Protein AF-A0A9D0GDC3-F1 (afdb_monomer_lite)

Sequence (91 aa):
YNVDDLALNCEADLDQFDYRLHNVHENGDAYDSPQHHWIAALQGRVPLLPTAEVALNTMLISEGIYRSEELGREVTADEVKAMSTSTAVAI

Structure (mmCIF, N/CA/C/O backbone):
data_AF-A0A9D0GDC3-F1
#
_entry.id   AF-A0A9D0GDC3-F1
#
loop_
_atom_site.group_PDB
_atom_site.id
_atom_site.type_symbol
_atom_site.label_atom_id
_atom_site.label_alt_id
_atom_site.label_comp_id
_atom_site.label_asym_id
_atom_site.label_entity_id
_atom_site.label_seq_id
_atom_site.pdbx_PDB_ins_code
_atom_site.Cartn_x
_atom_site.Cartn_y
_atom_site.Cartn_z
_atom_site.occupancy
_atom_site.B_iso_or_equiv
_atom_site.auth_seq_id
_atom_site.auth_comp_id
_atom_site.auth_asym_id
_atom_site.auth_atom_id
_atom_site.pdbx_PDB_model_num
ATOM 1 N N . TYR A 1 1 ? 41.592 -11.000 7.046 1.00 43.66 1 TYR A N 1
ATOM 2 C CA . TYR A 1 1 ? 41.237 -10.936 5.619 1.00 43.66 1 TYR A CA 1
ATOM 3 C C . TYR A 1 1 ? 40.236 -9.804 5.478 1.00 43.66 1 TYR A C 1
ATOM 5 O O . TYR A 1 1 ? 39.064 -10.013 5.745 1.00 43.66 1 TYR A O 1
ATOM 13 N N . ASN A 1 2 ? 40.716 -8.592 5.197 1.00 51.78 2 ASN A N 1
ATOM 14 C CA . ASN A 1 2 ? 39.851 -7.498 4.752 1.00 51.78 2 ASN A CA 1
ATOM 15 C C . ASN A 1 2 ? 39.841 -7.584 3.228 1.00 51.78 2 ASN A C 1
ATOM 17 O O . ASN A 1 2 ? 40.903 -7.779 2.640 1.00 51.78 2 ASN A O 1
ATOM 21 N N . VAL A 1 3 ? 38.655 -7.584 2.625 1.00 56.28 3 VAL A N 1
ATOM 22 C CA . VAL A 1 3 ? 38.500 -7.995 1.223 1.00 56.28 3 VAL A CA 1
ATOM 23 C C . VAL A 1 3 ? 38.806 -6.859 0.235 1.00 56.28 3 VAL A C 1
ATOM 25 O O . VAL A 1 3 ? 38.998 -7.184 -0.925 1.00 56.28 3 VAL A O 1
ATOM 28 N N . ASP A 1 4 ? 38.945 -5.587 0.654 1.00 64.94 4 ASP A N 1
ATOM 29 C CA . ASP A 1 4 ? 39.620 -4.540 -0.150 1.00 64.94 4 ASP A CA 1
ATOM 30 C C . ASP A 1 4 ? 39.823 -3.186 0.583 1.00 64.94 4 ASP A C 1
ATOM 32 O O . ASP A 1 4 ? 39.317 -3.011 1.694 1.00 64.94 4 ASP A O 1
ATOM 36 N N . ASP A 1 5 ? 40.535 -2.247 -0.067 1.00 73.25 5 ASP A N 1
ATOM 37 C CA . ASP A 1 5 ? 40.966 -0.906 0.405 1.00 73.25 5 ASP A CA 1
ATOM 38 C C . ASP A 1 5 ? 40.373 0.252 -0.448 1.00 73.25 5 ASP A C 1
ATOM 40 O O . ASP A 1 5 ? 41.062 1.183 -0.874 1.00 73.25 5 ASP A O 1
ATOM 44 N N . LEU A 1 6 ? 39.081 0.171 -0.793 1.00 79.88 6 LEU A N 1
ATOM 45 C CA . LEU A 1 6 ? 38.439 1.119 -1.715 1.00 79.88 6 LEU A CA 1
ATOM 46 C C . LEU A 1 6 ? 37.914 2.375 -0.993 1.00 79.88 6 LEU A C 1
ATOM 48 O O . LEU A 1 6 ? 36.910 2.321 -0.283 1.00 79.88 6 LEU A O 1
ATOM 52 N N . ALA A 1 7 ? 38.540 3.528 -1.247 1.00 76.19 7 ALA A N 1
ATOM 53 C CA . ALA A 1 7 ? 38.026 4.839 -0.848 1.00 76.19 7 ALA A CA 1
ATOM 54 C C . ALA A 1 7 ? 37.217 5.476 -1.991 1.00 76.19 7 ALA A C 1
ATOM 56 O O . ALA A 1 7 ? 37.741 5.694 -3.084 1.00 76.19 7 ALA A O 1
ATOM 57 N N . LEU A 1 8 ? 35.946 5.793 -1.735 1.00 81.56 8 LEU A N 1
ATOM 58 C CA . LEU A 1 8 ? 35.021 6.345 -2.726 1.00 81.56 8 LEU A CA 1
ATOM 59 C C . LEU A 1 8 ? 34.505 7.722 -2.275 1.00 81.56 8 LEU A C 1
ATOM 61 O O . LEU A 1 8 ? 34.051 7.872 -1.144 1.00 81.56 8 LEU A O 1
ATOM 65 N N . ASN A 1 9 ? 34.562 8.716 -3.165 1.00 81.38 9 ASN A N 1
ATOM 66 C CA . ASN A 1 9 ? 33.916 10.022 -3.006 1.00 81.38 9 ASN A CA 1
ATOM 67 C C . ASN A 1 9 ? 33.178 10.352 -4.312 1.00 81.38 9 ASN A C 1
ATOM 69 O O . ASN A 1 9 ? 33.825 10.611 -5.327 1.00 81.38 9 ASN A O 1
ATOM 73 N N . CYS A 1 10 ? 31.847 10.274 -4.307 1.00 85.94 10 CYS A N 1
ATOM 74 C CA . CYS A 1 10 ? 31.017 10.495 -5.491 1.00 85.94 10 CYS A CA 1
ATOM 75 C C . CYS A 1 10 ? 29.660 11.115 -5.137 1.00 85.94 10 CYS A C 1
ATOM 77 O O . CYS A 1 10 ? 29.198 11.023 -4.000 1.00 85.94 10 CYS A O 1
ATOM 79 N N . GLU A 1 11 ? 29.006 11.673 -6.153 1.00 88.69 11 GLU A N 1
ATOM 80 C CA . GLU A 1 11 ? 27.627 12.156 -6.112 1.00 88.69 11 GLU A CA 1
ATOM 81 C C . G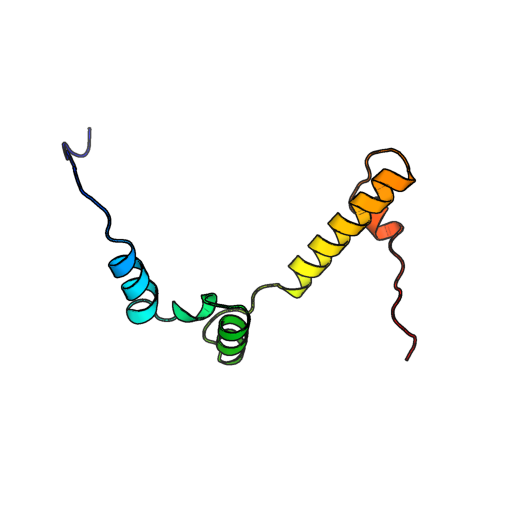LU A 1 11 ? 26.731 11.219 -6.934 1.00 88.69 11 GLU A C 1
ATOM 83 O O . GLU A 1 11 ? 27.164 10.673 -7.952 1.00 88.69 11 GLU A O 1
ATOM 88 N N . ALA A 1 12 ? 25.502 10.991 -6.468 1.00 92.81 12 ALA A N 1
ATOM 89 C CA . ALA A 1 12 ? 24.532 10.145 -7.151 1.00 92.81 12 ALA A CA 1
ATOM 90 C C . ALA A 1 12 ? 23.574 11.003 -7.989 1.00 92.81 12 ALA A C 1
ATOM 92 O O . ALA A 1 12 ? 22.907 11.884 -7.453 1.00 92.81 12 ALA A O 1
ATOM 93 N N . ASP A 1 13 ? 23.483 10.706 -9.286 1.00 94.75 13 ASP A N 1
ATOM 94 C CA . ASP A 1 13 ? 22.506 11.310 -10.195 1.00 94.75 13 ASP A CA 1
ATOM 95 C C . ASP A 1 13 ? 21.180 10.538 -10.112 1.00 94.75 13 ASP A C 1
ATOM 97 O O . ASP A 1 13 ? 21.056 9.410 -10.607 1.00 94.75 13 ASP A O 1
ATOM 101 N N . LEU A 1 14 ? 20.199 11.136 -9.433 1.00 94.25 14 LEU A N 1
ATOM 102 C CA . LEU A 1 14 ? 18.881 10.535 -9.237 1.00 94.25 14 LEU A CA 1
ATOM 103 C C . LEU A 1 14 ? 18.007 10.606 -10.496 1.00 94.25 14 LEU A C 1
ATOM 105 O O . LEU A 1 14 ? 17.173 9.723 -10.680 1.00 94.25 14 LEU A O 1
ATOM 109 N N . ASP A 1 15 ? 18.233 11.574 -11.385 1.00 93.94 15 ASP A N 1
ATOM 110 C CA . ASP A 1 15 ? 17.464 11.721 -12.626 1.00 93.94 15 ASP A CA 1
ATOM 111 C C . ASP A 1 15 ? 17.843 10.614 -13.620 1.00 93.94 15 ASP A C 1
ATOM 113 O O . ASP A 1 15 ? 16.986 9.963 -14.223 1.00 93.94 15 ASP A O 1
ATOM 117 N N . GLN A 1 16 ? 19.144 10.329 -13.748 1.00 92.31 16 GLN A N 1
ATOM 118 C CA . GLN A 1 16 ? 19.640 9.170 -14.499 1.00 92.31 16 GLN A CA 1
ATOM 119 C C . GLN A 1 16 ? 19.139 7.851 -13.909 1.00 92.31 16 GLN A C 1
ATOM 121 O O . GLN A 1 16 ? 18.813 6.923 -14.653 1.00 92.31 16 GLN A O 1
ATOM 126 N N . PHE A 1 17 ? 19.091 7.739 -12.581 1.00 91.00 17 PHE A N 1
ATOM 127 C CA . PHE A 1 17 ? 18.568 6.545 -11.924 1.00 91.00 17 PHE A CA 1
ATOM 128 C C . PHE A 1 17 ? 17.084 6.329 -12.248 1.00 91.00 17 PHE A C 1
ATOM 130 O O . PHE A 1 17 ? 16.717 5.234 -12.678 1.00 91.00 17 PHE A O 1
ATOM 137 N N . ASP A 1 18 ? 16.266 7.372 -12.116 1.00 90.25 18 ASP A N 1
ATOM 138 C CA . ASP A 1 18 ? 14.836 7.344 -12.413 1.00 90.25 18 ASP A CA 1
ATOM 139 C C . ASP A 1 18 ? 14.566 6.983 -13.881 1.00 90.25 18 ASP A C 1
ATOM 141 O O . ASP A 1 18 ? 13.839 6.031 -14.173 1.00 90.25 18 ASP A O 1
ATOM 145 N N . TYR A 1 19 ? 15.255 7.631 -14.826 1.00 90.06 19 TYR A N 1
ATOM 146 C CA . TYR A 1 19 ? 15.152 7.292 -16.247 1.00 90.06 19 TYR A CA 1
ATOM 147 C C . TYR A 1 19 ? 15.447 5.810 -16.505 1.00 90.06 19 TYR A C 1
ATOM 149 O O . TYR A 1 19 ? 14.743 5.146 -17.272 1.00 90.06 19 TYR A O 1
ATOM 157 N N . ARG A 1 20 ? 16.484 5.261 -15.862 1.00 89.56 20 ARG A N 1
ATOM 158 C CA . ARG A 1 20 ? 16.843 3.849 -16.024 1.00 89.56 20 ARG A CA 1
ATOM 159 C C . ARG A 1 20 ? 15.817 2.917 -15.391 1.00 89.56 20 ARG A C 1
ATOM 161 O O . ARG A 1 20 ? 15.544 1.877 -15.987 1.00 89.56 20 ARG A O 1
ATOM 168 N N . LEU A 1 21 ? 15.224 3.283 -14.255 1.00 88.75 21 LEU A N 1
ATOM 169 C CA . LEU A 1 21 ? 14.156 2.502 -13.635 1.00 88.75 21 LEU A CA 1
ATOM 170 C C . LEU A 1 21 ? 12.970 2.330 -14.594 1.00 88.75 21 LEU A C 1
ATOM 172 O O . LEU A 1 21 ? 12.472 1.219 -14.730 1.00 88.75 21 LEU A O 1
ATOM 176 N N . HIS A 1 22 ? 12.597 3.383 -15.324 1.00 87.38 22 HIS A N 1
ATOM 177 C CA . HIS A 1 22 ? 11.459 3.363 -16.249 1.00 87.38 22 HIS A CA 1
ATOM 178 C C . HIS A 1 22 ? 11.761 2.764 -17.631 1.00 87.38 22 HIS A C 1
ATOM 180 O O . HIS A 1 22 ? 10.867 2.209 -18.262 1.00 87.38 22 HIS A O 1
ATOM 186 N N . ASN A 1 23 ? 12.999 2.883 -18.127 1.00 84.31 23 ASN A N 1
ATOM 187 C CA . ASN A 1 23 ? 13.330 2.521 -19.516 1.00 84.31 23 ASN A CA 1
ATOM 188 C C . ASN A 1 23 ? 14.184 1.257 -19.656 1.00 84.31 23 ASN A C 1
ATOM 190 O O . ASN A 1 23 ? 14.220 0.658 -20.729 1.00 84.31 23 ASN A O 1
ATOM 194 N N . VAL A 1 24 ? 14.923 0.875 -18.612 1.00 84.38 24 VAL A N 1
ATOM 195 C CA . VAL A 1 24 ? 15.817 -0.295 -18.646 1.00 84.38 24 VAL A CA 1
ATOM 196 C C . VAL A 1 24 ? 15.189 -1.487 -17.935 1.00 84.38 24 VAL A C 1
ATOM 198 O O . VAL A 1 24 ? 15.429 -2.623 -18.339 1.00 84.38 24 VAL A O 1
ATOM 201 N N . HIS A 1 25 ? 14.400 -1.260 -16.884 1.00 76.62 25 HIS A N 1
ATOM 202 C CA . HIS A 1 25 ? 13.691 -2.338 -16.198 1.00 76.62 25 HIS A CA 1
ATOM 203 C C . HIS A 1 25 ? 12.313 -2.552 -16.840 1.00 76.62 25 HIS A C 1
ATOM 205 O O . HIS A 1 25 ? 11.598 -1.595 -17.115 1.00 76.62 25 HIS A O 1
ATOM 211 N N . GLU A 1 26 ? 11.927 -3.813 -17.058 1.00 77.81 26 GLU A N 1
ATOM 212 C CA . GLU A 1 26 ? 10.755 -4.189 -17.875 1.00 77.81 26 GLU A CA 1
ATOM 213 C C . GLU A 1 26 ? 9.407 -3.630 -17.384 1.00 77.81 26 GLU 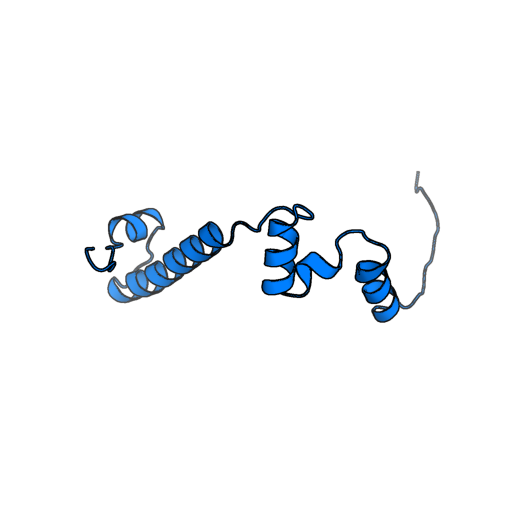A C 1
ATOM 215 O O . GLU A 1 26 ? 8.482 -3.488 -18.179 1.00 77.81 26 GLU A O 1
ATOM 220 N N . ASN A 1 27 ? 9.287 -3.318 -16.091 1.00 85.44 27 ASN A N 1
ATOM 221 C CA . ASN A 1 27 ? 8.030 -2.923 -15.447 1.00 85.44 27 ASN A CA 1
ATOM 222 C C . ASN A 1 27 ? 8.175 -1.661 -14.580 1.00 85.44 27 ASN A C 1
ATOM 224 O O . ASN A 1 27 ? 7.469 -1.532 -13.580 1.00 85.44 27 ASN A O 1
ATOM 228 N N . GLY A 1 28 ? 9.114 -0.765 -14.901 1.00 85.62 28 GLY A N 1
ATOM 229 C CA . GLY A 1 28 ? 9.323 0.462 -14.121 1.00 85.62 28 GLY A CA 1
ATOM 230 C C . GLY A 1 28 ? 8.061 1.319 -14.019 1.00 85.62 28 GLY A C 1
ATOM 231 O O . GLY A 1 28 ? 7.650 1.671 -12.921 1.00 85.62 28 GLY A O 1
ATOM 232 N N . ASP A 1 29 ? 7.382 1.512 -15.152 1.00 90.50 29 ASP A N 1
ATOM 233 C CA . ASP A 1 29 ? 6.151 2.304 -15.279 1.00 90.50 29 ASP A CA 1
ATOM 234 C C . ASP A 1 29 ? 4.954 1.735 -14.501 1.00 90.50 29 ASP A C 1
ATOM 236 O O . ASP A 1 29 ? 3.971 2.428 -14.228 1.00 90.50 29 ASP A O 1
ATOM 240 N N . ALA A 1 30 ? 4.998 0.445 -14.155 1.00 94.00 30 ALA A N 1
ATOM 241 C CA . ALA A 1 30 ? 3.872 -0.233 -13.532 1.00 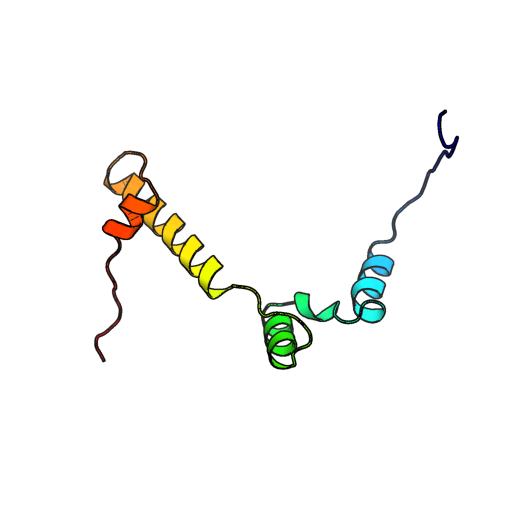94.00 30 ALA A CA 1
ATOM 242 C C . ALA A 1 30 ? 3.536 0.343 -12.147 1.00 94.00 30 ALA A C 1
ATOM 244 O O . ALA A 1 30 ? 2.417 0.154 -11.687 1.00 94.00 30 ALA A O 1
ATOM 245 N N . TYR A 1 31 ? 4.454 1.056 -11.491 1.00 91.44 31 TYR A N 1
ATOM 246 C CA . TYR A 1 31 ? 4.260 1.575 -10.134 1.00 91.44 31 TYR A CA 1
ATOM 247 C C . TYR A 1 31 ? 4.161 3.108 -10.053 1.00 91.44 31 TYR A C 1
ATOM 249 O O . TYR A 1 31 ? 4.036 3.641 -8.951 1.00 91.44 31 TYR A O 1
ATOM 257 N N . ASP A 1 32 ? 4.122 3.814 -11.188 1.00 91.88 32 ASP A N 1
ATOM 258 C CA . ASP A 1 32 ? 4.083 5.288 -11.2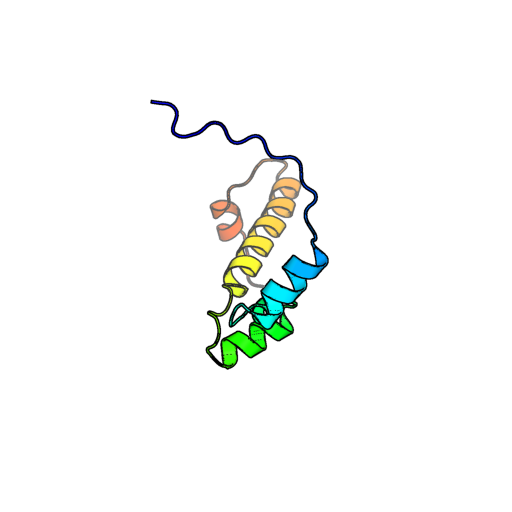47 1.00 91.88 32 ASP A CA 1
ATOM 259 C C . ASP A 1 32 ? 2.768 5.864 -10.715 1.00 91.88 32 ASP A C 1
ATOM 261 O O . ASP A 1 32 ? 2.700 6.983 -10.199 1.00 91.88 32 ASP A O 1
ATOM 265 N N . SER A 1 33 ? 1.681 5.101 -10.849 1.00 94.31 33 SER A N 1
ATOM 266 C CA . SER A 1 33 ? 0.393 5.450 -10.264 1.00 94.31 33 SER A CA 1
ATOM 267 C C . SER A 1 33 ? -0.506 4.227 -10.068 1.00 94.31 33 SER A C 1
ATOM 269 O O . SER A 1 33 ? -0.321 3.200 -10.728 1.00 94.31 33 SER A O 1
ATOM 271 N N . PRO A 1 34 ? -1.561 4.335 -9.236 1.00 93.19 34 PRO A N 1
ATOM 272 C CA . PRO A 1 34 ? -2.540 3.262 -9.078 1.00 93.19 34 PRO A CA 1
ATOM 273 C C . PRO A 1 34 ? -3.202 2.836 -10.396 1.00 93.19 34 PRO A C 1
ATOM 275 O O . PRO A 1 34 ? -3.494 1.657 -10.583 1.00 93.19 34 PRO A O 1
ATOM 278 N N . GLN A 1 35 ? -3.437 3.778 -11.319 1.00 95.69 35 GLN A N 1
ATOM 279 C CA . GLN A 1 35 ? -4.021 3.474 -12.628 1.00 95.69 35 GLN A CA 1
ATOM 280 C C . GLN A 1 35 ? -3.038 2.713 -13.523 1.00 95.69 35 GLN A C 1
ATOM 282 O O . GLN A 1 35 ? -3.442 1.728 -14.141 1.00 95.69 35 GLN A O 1
ATOM 287 N N . HIS A 1 36 ? -1.765 3.129 -13.563 1.00 95.31 36 HIS A N 1
ATOM 288 C CA . HIS A 1 36 ? -0.722 2.419 -14.312 1.00 95.31 36 HIS A CA 1
ATOM 289 C C . HIS A 1 36 ? -0.553 0.991 -13.784 1.00 95.31 36 HIS A C 1
ATOM 291 O O . HIS A 1 36 ? -0.597 0.048 -14.576 1.00 95.31 36 H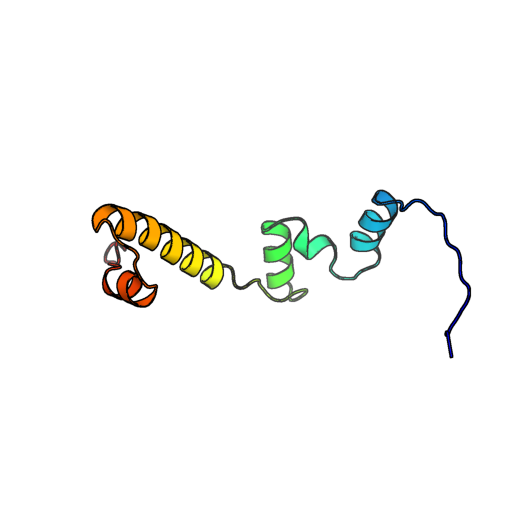IS A O 1
ATOM 297 N N . HIS A 1 37 ? -0.508 0.814 -12.457 1.00 96.12 37 HIS A N 1
ATOM 298 C CA . HIS A 1 37 ? -0.438 -0.508 -11.822 1.00 96.12 37 HIS A CA 1
ATOM 299 C C . HIS A 1 37 ? -1.629 -1.384 -12.176 1.00 96.12 37 HIS A C 1
ATOM 301 O O . HIS A 1 37 ? -1.476 -2.551 -12.533 1.00 96.12 37 HIS A O 1
ATOM 307 N N . TRP A 1 38 ? -2.837 -0.825 -12.094 1.00 95.94 38 TRP A N 1
ATOM 308 C CA . TRP A 1 38 ? -4.054 -1.561 -12.405 1.00 95.94 38 TRP A CA 1
ATOM 309 C C . TRP A 1 38 ? -4.071 -2.037 -13.862 1.00 95.94 38 TRP A C 1
ATOM 311 O O . TRP A 1 38 ? -4.338 -3.211 -14.115 1.00 95.94 38 TRP A O 1
ATOM 321 N N . ILE A 1 39 ? -3.704 -1.171 -14.812 1.00 96.38 39 ILE A N 1
ATOM 322 C CA . ILE A 1 39 ? -3.589 -1.539 -16.230 1.00 96.38 39 ILE A CA 1
ATOM 323 C C . ILE A 1 39 ? -2.505 -2.610 -16.427 1.00 96.38 39 ILE A C 1
ATOM 325 O O . ILE A 1 39 ? -2.755 -3.615 -17.092 1.00 96.38 39 ILE A O 1
ATOM 329 N N . ALA A 1 40 ? -1.327 -2.436 -15.824 1.00 96.38 40 ALA A N 1
ATOM 330 C CA . ALA A 1 40 ? -0.216 -3.381 -15.915 1.00 96.38 40 ALA A CA 1
ATOM 331 C C . ALA A 1 40 ? -0.586 -4.773 -15.375 1.00 96.38 40 ALA A C 1
ATOM 333 O O . ALA A 1 40 ? -0.236 -5.791 -15.978 1.00 96.38 40 ALA A O 1
ATOM 334 N N . ALA A 1 41 ? -1.342 -4.823 -14.276 1.00 96.69 41 ALA A N 1
ATOM 335 C CA . ALA A 1 41 ? -1.834 -6.064 -13.695 1.00 96.69 41 ALA A CA 1
ATOM 336 C C . ALA A 1 41 ? -2.869 -6.760 -14.590 1.00 96.69 41 ALA A C 1
ATOM 338 O O . ALA A 1 41 ? -2.792 -7.972 -14.785 1.00 96.69 41 ALA A O 1
ATOM 339 N N . LEU A 1 42 ? -3.794 -6.007 -15.198 1.00 96.44 42 LEU A N 1
ATOM 340 C CA . LEU A 1 42 ? -4.757 -6.554 -16.165 1.00 96.44 42 LEU A CA 1
ATOM 341 C C . LEU A 1 42 ? -4.079 -7.107 -17.427 1.00 96.44 42 LEU A C 1
ATOM 343 O O . LEU A 1 42 ? -4.561 -8.071 -18.016 1.00 96.44 42 LEU A O 1
ATOM 347 N N . GLN A 1 43 ? -2.955 -6.514 -17.829 1.00 96.69 43 GLN A N 1
ATOM 348 C CA . GLN A 1 43 ? -2.116 -6.997 -18.929 1.00 96.69 43 GLN A CA 1
ATOM 349 C C . GLN A 1 43 ? -1.241 -8.203 -18.542 1.00 96.69 43 GLN A C 1
ATOM 351 O O . GLN A 1 43 ? -0.594 -8.779 -19.413 1.00 96.69 43 GLN A O 1
ATOM 356 N N . GLY A 1 44 ? -1.189 -8.579 -17.259 1.00 95.94 44 GLY A N 1
ATOM 357 C CA . GLY A 1 44 ? -0.350 -9.669 -16.756 1.00 95.94 44 GLY A CA 1
ATOM 358 C C . GLY A 1 44 ? 1.139 -9.330 -16.633 1.00 95.94 44 GLY A C 1
ATOM 359 O O . GLY A 1 44 ? 1.946 -10.239 -16.462 1.00 95.94 44 GLY A O 1
ATOM 360 N N . ARG A 1 45 ? 1.518 -8.045 -16.710 1.00 94.81 45 ARG A N 1
ATOM 361 C CA . ARG A 1 45 ? 2.918 -7.598 -16.582 1.00 94.81 45 ARG A CA 1
ATOM 362 C C . ARG A 1 45 ? 3.435 -7.701 -15.149 1.00 94.81 45 ARG A C 1
ATOM 364 O O . ARG A 1 45 ? 4.595 -8.039 -14.927 1.00 94.81 45 ARG A O 1
ATOM 371 N N . VAL A 1 46 ? 2.564 -7.417 -14.182 1.00 95.00 46 VAL A N 1
ATOM 372 C CA . VAL A 1 46 ? 2.853 -7.448 -12.742 1.00 95.00 46 VAL A CA 1
ATOM 373 C C . VAL A 1 46 ? 1.692 -8.089 -11.979 1.00 95.00 46 VAL A C 1
ATOM 375 O O . VAL A 1 46 ? 0.555 -8.053 -12.451 1.00 95.00 46 VAL A O 1
ATOM 378 N N . PRO A 1 47 ? 1.926 -8.666 -10.790 1.00 96.12 47 PRO A N 1
ATOM 379 C CA . PRO A 1 47 ? 0.832 -9.079 -9.921 1.00 96.12 47 PRO A CA 1
ATOM 380 C C . PRO A 1 47 ? 0.013 -7.865 -9.455 1.00 96.12 47 PRO A C 1
ATOM 382 O O . PRO A 1 47 ? 0.552 -6.795 -9.157 1.00 96.12 47 PRO A O 1
ATOM 385 N N . LEU A 1 48 ? -1.309 -8.030 -9.357 1.00 96.00 48 LEU A N 1
ATOM 386 C CA . LEU A 1 48 ? -2.167 -7.015 -8.751 1.00 96.00 48 LEU A CA 1
ATOM 387 C C . LEU A 1 48 ? -1.795 -6.863 -7.270 1.00 96.00 48 LEU A C 1
ATOM 389 O O . LEU A 1 48 ? -1.685 -7.857 -6.552 1.00 96.00 48 LEU A O 1
ATOM 393 N N . LEU A 1 49 ? -1.621 -5.623 -6.808 1.00 95.00 49 LEU A N 1
ATOM 394 C CA . LEU A 1 49 ? -1.407 -5.358 -5.388 1.00 95.00 49 LEU A CA 1
ATOM 395 C C . LEU A 1 49 ? -2.637 -5.817 -4.585 1.00 95.00 49 LEU A C 1
ATOM 397 O O . LEU A 1 49 ? -3.761 -5.666 -5.073 1.00 95.00 49 LEU A O 1
ATOM 401 N N . PRO A 1 50 ? -2.468 -6.325 -3.349 1.00 95.69 50 PRO A N 1
ATOM 402 C CA . PRO A 1 50 ? -3.569 -6.778 -2.497 1.00 95.69 50 PRO A CA 1
ATOM 403 C C . PRO A 1 50 ? -4.345 -5.586 -1.902 1.00 95.69 50 PRO A C 1
ATOM 405 O O . PRO A 1 50 ? -4.511 -5.452 -0.693 1.00 95.69 50 PRO A O 1
ATOM 408 N N . THR A 1 51 ? -4.816 -4.677 -2.755 1.00 93.00 51 THR A N 1
ATOM 409 C CA . THR A 1 51 ? -5.424 -3.399 -2.368 1.00 93.00 51 THR A CA 1
ATOM 410 C C . THR A 1 51 ? -6.689 -3.587 -1.545 1.00 93.00 51 THR A C 1
ATOM 412 O O . THR A 1 51 ? -6.910 -2.824 -0.612 1.00 93.00 51 THR A O 1
ATOM 415 N N . ALA A 1 52 ? -7.484 -4.621 -1.835 1.00 92.25 52 ALA A N 1
ATOM 416 C CA . ALA A 1 52 ? -8.667 -4.958 -1.047 1.00 92.25 52 ALA A CA 1
ATOM 417 C C . ALA A 1 52 ? -8.305 -5.317 0.403 1.00 92.25 52 ALA A C 1
ATOM 419 O 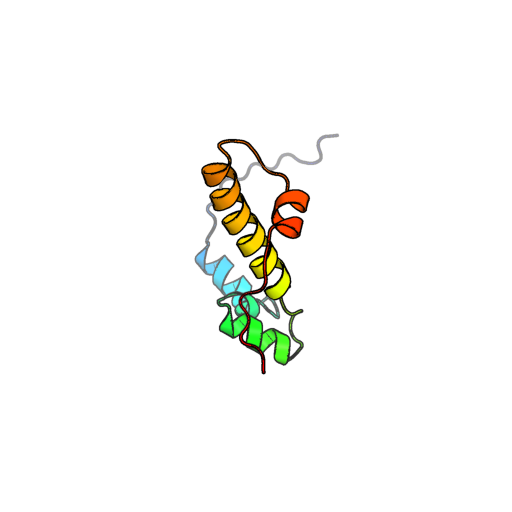O . ALA A 1 52 ? -8.937 -4.824 1.331 1.00 92.25 52 ALA A O 1
ATOM 420 N N . GLU A 1 53 ? -7.265 -6.130 0.604 1.00 95.19 53 GLU A N 1
ATOM 421 C CA . GLU A 1 53 ? -6.794 -6.512 1.937 1.00 95.19 53 GLU A CA 1
ATOM 422 C C . GLU A 1 53 ? -6.218 -5.309 2.686 1.00 95.19 53 GLU A C 1
ATOM 424 O O . GLU A 1 53 ? -6.591 -5.062 3.831 1.00 95.19 53 GLU A O 1
ATOM 429 N N . VAL A 1 54 ? -5.359 -4.521 2.029 1.00 95.81 54 VAL A N 1
ATOM 430 C CA . VAL A 1 54 ? -4.785 -3.305 2.622 1.00 95.81 54 VAL A CA 1
ATOM 431 C C . VAL A 1 54 ? -5.894 -2.336 3.024 1.00 95.81 54 VAL A C 1
ATOM 433 O O . VAL A 1 54 ? -5.903 -1.877 4.161 1.00 95.81 54 VAL A O 1
ATOM 436 N N . ALA A 1 55 ? -6.865 -2.082 2.142 1.00 94.12 55 ALA A N 1
ATOM 437 C CA . ALA A 1 55 ? -7.985 -1.193 2.428 1.00 94.12 55 ALA A CA 1
ATOM 438 C C . ALA A 1 55 ? -8.850 -1.705 3.589 1.00 94.12 55 ALA A C 1
ATOM 440 O O . ALA A 1 55 ? -9.209 -0.924 4.468 1.00 94.12 55 ALA A O 1
ATOM 441 N N . LEU A 1 56 ? -9.152 -3.008 3.638 1.00 93.38 56 LEU A N 1
ATOM 442 C CA . LEU A 1 56 ? -9.903 -3.609 4.745 1.00 93.38 56 LEU A CA 1
ATOM 443 C C . LEU A 1 56 ? -9.141 -3.510 6.071 1.00 93.38 56 LEU A C 1
ATOM 445 O O . LEU A 1 56 ? -9.732 -3.145 7.084 1.00 93.38 56 LEU A O 1
ATOM 449 N N . ASN A 1 57 ? -7.831 -3.764 6.068 1.00 96.12 57 ASN A N 1
ATOM 450 C CA . ASN A 1 57 ? -6.990 -3.602 7.253 1.00 96.12 57 ASN A CA 1
ATOM 451 C C . ASN A 1 57 ? -6.907 -2.134 7.692 1.00 96.12 57 ASN A C 1
ATOM 453 O O . ASN A 1 57 ? -6.976 -1.850 8.885 1.00 96.12 57 ASN A O 1
ATOM 457 N N . THR A 1 58 ? -6.817 -1.186 6.753 1.00 96.94 58 THR A N 1
ATOM 458 C CA . THR A 1 58 ? -6.886 0.247 7.068 1.00 96.94 58 THR A CA 1
ATOM 459 C C . THR A 1 58 ? -8.219 0.600 7.721 1.00 96.94 58 THR A C 1
ATOM 461 O O . THR A 1 58 ? -8.218 1.244 8.766 1.00 96.94 58 THR A O 1
ATOM 464 N N . MET A 1 59 ? -9.344 0.132 7.170 1.00 94.69 59 MET A N 1
ATOM 465 C CA . MET A 1 59 ? -10.665 0.365 7.764 1.00 94.69 59 MET A CA 1
ATOM 466 C C . MET A 1 59 ? -10.783 -0.248 9.162 1.00 94.69 59 MET A C 1
ATOM 468 O O . MET A 1 59 ? -11.319 0.401 10.055 1.00 94.69 59 MET A O 1
ATOM 472 N N . LEU A 1 60 ? -10.228 -1.443 9.380 1.00 95.81 60 LEU A N 1
ATOM 473 C CA . LEU A 1 60 ? -10.198 -2.087 10.694 1.00 95.81 60 LEU A CA 1
ATOM 474 C C . LEU A 1 60 ? -9.438 -1.243 11.729 1.00 95.81 60 LEU A C 1
ATOM 476 O O . LEU A 1 60 ? -9.909 -1.070 12.852 1.00 95.81 60 LEU A O 1
ATOM 480 N N . ILE A 1 61 ? -8.281 -0.691 11.352 1.00 97.06 61 ILE A N 1
ATOM 481 C CA . ILE A 1 61 ? -7.505 0.209 12.218 1.00 97.06 61 ILE A CA 1
ATOM 482 C C . ILE A 1 61 ? -8.303 1.485 12.504 1.00 97.06 61 ILE A C 1
ATOM 484 O O . ILE A 1 61 ? -8.397 1.898 13.658 1.00 97.06 61 ILE A O 1
ATOM 488 N N . SER A 1 62 ? -8.905 2.092 11.477 1.00 97.00 62 SER A N 1
ATOM 489 C CA . SER A 1 62 ? -9.729 3.293 11.634 1.00 97.00 62 SER A CA 1
ATOM 490 C C . SER A 1 62 ? -10.918 3.063 12.567 1.00 97.00 62 SER A C 1
ATOM 492 O O . SER A 1 62 ? -11.145 3.876 13.458 1.00 97.00 62 SER A O 1
ATOM 494 N N . GLU A 1 63 ? -11.649 1.955 12.424 1.00 96.31 63 GLU A N 1
ATOM 495 C CA . GLU A 1 63 ? -12.740 1.619 13.344 1.00 96.31 63 GLU A CA 1
ATOM 496 C C . GLU A 1 63 ? -12.215 1.396 14.768 1.00 96.31 63 GLU A C 1
ATOM 498 O O . GLU A 1 63 ? -12.800 1.908 15.719 1.00 96.31 63 GLU A O 1
ATOM 503 N N . GLY A 1 64 ? -11.072 0.720 14.926 1.00 97.25 64 GLY A N 1
ATOM 504 C CA . GLY A 1 64 ? -10.435 0.525 16.229 1.00 97.25 64 GLY A CA 1
ATOM 505 C C . GLY A 1 64 ? -10.109 1.830 16.958 1.00 97.25 64 GLY A C 1
ATOM 506 O O . GLY A 1 64 ? -10.326 1.912 18.166 1.00 97.25 64 GLY A O 1
ATOM 507 N N . ILE A 1 65 ? -9.668 2.868 16.237 1.00 97.69 65 ILE A N 1
ATOM 508 C CA . ILE A 1 65 ? -9.436 4.207 16.805 1.00 97.69 65 ILE A CA 1
ATOM 509 C C . ILE A 1 65 ? -10.735 4.767 17.400 1.00 97.69 65 ILE A C 1
ATOM 511 O O . ILE A 1 65 ? -10.740 5.188 18.557 1.00 97.69 65 ILE A O 1
ATOM 515 N N . TYR A 1 66 ? -11.842 4.711 16.654 1.00 96.31 66 TYR A N 1
ATOM 516 C CA . TYR A 1 66 ? -13.141 5.190 17.138 1.00 96.31 66 TYR A CA 1
ATOM 517 C C . TYR A 1 66 ? -13.671 4.363 18.319 1.00 96.31 66 TYR A C 1
ATOM 519 O O . TYR A 1 66 ? -14.188 4.922 19.282 1.00 96.31 66 TYR A O 1
ATOM 527 N N . ARG A 1 67 ? -13.504 3.033 18.298 1.00 96.81 67 ARG A N 1
ATOM 528 C CA . ARG A 1 67 ? -13.924 2.164 19.415 1.00 96.81 67 ARG A CA 1
ATOM 529 C C . ARG A 1 67 ? -13.115 2.400 20.680 1.00 96.81 67 ARG A C 1
ATOM 531 O O . ARG A 1 67 ? -13.670 2.372 21.775 1.00 96.81 67 ARG A O 1
ATOM 538 N N . SER A 1 68 ? -11.812 2.621 20.539 1.00 98.06 68 SER A N 1
ATOM 539 C CA . SER A 1 68 ? -10.937 2.907 21.672 1.00 98.06 68 SER A CA 1
ATOM 540 C C . SER A 1 68 ? -11.320 4.215 22.364 1.00 98.06 68 SER A C 1
ATOM 542 O O . SER A 1 68 ? -11.374 4.258 23.594 1.00 98.06 68 SER A O 1
ATOM 544 N N . GLU A 1 69 ? -11.649 5.248 21.582 1.00 98.12 69 GLU A N 1
ATOM 545 C CA . GLU A 1 69 ? -12.182 6.513 22.093 1.00 98.12 69 GLU A CA 1
ATOM 546 C C . GLU A 1 69 ? -13.510 6.302 22.837 1.00 98.12 69 GLU A C 1
ATOM 548 O O . GLU A 1 69 ? -13.628 6.691 23.997 1.00 98.12 69 GLU A O 1
ATOM 553 N N . GLU A 1 70 ? -14.480 5.634 22.202 1.00 96.69 70 GLU A N 1
ATOM 554 C CA . GLU A 1 70 ? -15.814 5.376 22.765 1.00 96.69 70 GLU A CA 1
ATOM 555 C C . GLU A 1 70 ? -15.748 4.623 24.107 1.00 96.69 70 GLU A C 1
ATOM 557 O O . GLU A 1 70 ? -16.493 4.925 25.040 1.00 96.69 70 GLU A O 1
ATOM 562 N N . LEU A 1 71 ? -14.838 3.652 24.222 1.00 97.31 71 LEU A N 1
ATOM 563 C CA . LEU A 1 71 ? -14.685 2.805 25.407 1.00 97.31 71 LEU A CA 1
ATOM 564 C C . LEU A 1 71 ? -13.714 3.371 26.454 1.00 97.31 71 LEU A C 1
ATOM 566 O O . LEU A 1 71 ? -13.655 2.844 27.568 1.00 97.31 71 LEU A O 1
ATOM 570 N N . GLY A 1 72 ? -12.925 4.395 26.113 1.00 98.12 72 GLY A N 1
ATOM 571 C CA . GLY A 1 72 ? -11.902 4.968 26.991 1.00 98.12 72 GLY A CA 1
ATOM 572 C C . GLY A 1 72 ? -10.771 3.997 27.359 1.00 98.12 72 GLY A C 1
ATOM 573 O O . GLY A 1 72 ? -10.178 4.123 28.432 1.00 98.12 72 GLY A O 1
ATOM 574 N N . ARG A 1 73 ? -10.490 3.002 26.508 1.00 98.19 73 ARG A N 1
ATOM 575 C CA . ARG A 1 73 ? -9.442 1.988 26.716 1.00 98.19 73 ARG A CA 1
ATOM 576 C C . ARG A 1 73 ? -8.891 1.469 25.394 1.00 98.19 73 ARG A C 1
ATOM 578 O O . ARG A 1 73 ? -9.516 1.621 24.348 1.00 98.19 73 ARG A O 1
ATOM 585 N N . GLU A 1 74 ? -7.753 0.788 25.450 1.00 97.38 74 GLU A N 1
ATOM 586 C CA . GLU A 1 74 ? -7.217 0.050 24.304 1.00 97.38 74 GLU A CA 1
ATOM 587 C C . GLU A 1 74 ? -8.163 -1.085 23.872 1.00 97.38 74 GLU A C 1
ATOM 589 O O . GLU A 1 74 ? -8.862 -1.685 24.700 1.00 97.38 74 GLU A O 1
ATOM 594 N N . VAL A 1 75 ? -8.173 -1.374 22.568 1.00 98.12 75 VAL A N 1
ATOM 595 C CA . VAL A 1 75 ? -8.954 -2.448 21.937 1.00 98.12 75 VAL A CA 1
ATOM 596 C C . VAL A 1 75 ? -8.058 -3.301 21.045 1.00 98.12 75 VAL A C 1
ATOM 598 O O . VAL A 1 75 ? -7.112 -2.814 20.427 1.00 98.12 75 VAL A O 1
ATOM 601 N N . THR A 1 76 ? -8.367 -4.587 20.963 1.00 97.94 76 THR A N 1
ATOM 602 C CA . THR A 1 76 ? -7.694 -5.550 20.088 1.00 97.94 76 THR A CA 1
ATOM 603 C C . THR A 1 76 ? -8.378 -5.637 18.725 1.00 97.94 76 THR A C 1
ATOM 605 O O . THR A 1 76 ? -9.566 -5.353 18.585 1.00 97.94 76 THR A O 1
ATOM 608 N N . ALA A 1 77 ? -7.649 -6.093 17.703 1.00 96.81 77 ALA A N 1
ATOM 609 C CA . ALA A 1 77 ? -8.212 -6.284 16.364 1.00 96.81 77 ALA A CA 1
ATOM 610 C C . ALA A 1 77 ? -9.411 -7.252 16.350 1.00 96.81 77 ALA A C 1
ATOM 612 O O . ALA A 1 77 ? -10.351 -7.051 15.583 1.00 96.81 77 ALA A O 1
ATOM 613 N N . ASP A 1 78 ? -9.395 -8.285 17.197 1.00 97.62 78 ASP A N 1
ATOM 614 C CA . ASP A 1 78 ? -10.485 -9.261 17.282 1.00 97.62 78 ASP A CA 1
ATOM 615 C C . ASP A 1 78 ? -11.726 -8.683 17.978 1.00 97.62 78 ASP A C 1
ATOM 617 O O . ASP A 1 78 ? -12.841 -8.948 17.532 1.00 97.62 78 ASP A O 1
ATOM 621 N N . GLU A 1 79 ? -11.555 -7.832 19.000 1.00 97.38 79 GLU A N 1
ATOM 622 C CA . GLU A 1 79 ? -12.667 -7.068 19.586 1.00 97.38 79 GLU A CA 1
ATOM 623 C C . GLU A 1 79 ? -13.315 -6.152 18.545 1.00 97.38 79 GLU A C 1
ATOM 625 O O . GLU A 1 79 ? -14.537 -6.152 18.415 1.00 97.38 79 GLU A O 1
ATOM 630 N N . VAL A 1 80 ? -12.511 -5.421 17.761 1.00 97.00 80 VAL A N 1
ATOM 631 C CA . VAL A 1 80 ? -13.037 -4.528 16.718 1.00 97.00 80 VAL A CA 1
ATOM 632 C C . VAL A 1 80 ? -13.834 -5.326 15.690 1.00 97.00 80 VAL A C 1
ATOM 634 O O . VAL A 1 80 ? -14.988 -4.992 15.451 1.00 97.00 80 VAL A O 1
ATOM 637 N N . LYS A 1 81 ? -13.294 -6.436 15.166 1.00 95.12 81 LYS A N 1
ATOM 638 C CA . LYS A 1 81 ? -14.014 -7.308 14.215 1.00 95.12 81 LYS A CA 1
ATOM 639 C C . LYS A 1 81 ? -15.331 -7.841 14.775 1.00 95.12 81 LYS A C 1
ATOM 641 O O . LYS A 1 81 ? -16.301 -7.945 14.032 1.00 95.12 81 LYS A O 1
ATOM 646 N N . ALA A 1 82 ? -15.362 -8.208 16.056 1.00 95.50 82 ALA A N 1
ATOM 647 C CA . ALA A 1 82 ? -16.573 -8.702 16.705 1.00 95.50 82 ALA A CA 1
ATOM 648 C C . ALA A 1 82 ? -17.639 -7.605 16.883 1.00 95.50 82 ALA A C 1
ATOM 650 O O . ALA A 1 82 ? -18.828 -7.915 16.935 1.00 95.50 82 ALA A O 1
ATOM 651 N N . MET A 1 83 ? -17.223 -6.337 16.973 1.00 93.06 83 MET A N 1
ATOM 652 C CA . MET A 1 83 ? -18.103 -5.170 17.093 1.00 93.06 83 MET A CA 1
ATOM 653 C C . MET A 1 83 ? -18.498 -4.564 15.733 1.00 93.06 83 MET A C 1
ATOM 655 O O . MET A 1 83 ? -19.539 -3.906 15.639 1.00 93.06 83 MET A O 1
ATOM 659 N N . SER A 1 84 ? -17.697 -4.777 14.683 1.00 90.94 84 SER A N 1
ATOM 660 C CA . SER A 1 84 ? -17.947 -4.266 13.333 1.00 90.94 84 SER A CA 1
ATOM 661 C C . SER A 1 84 ? -19.268 -4.800 12.777 1.00 90.94 84 SER A C 1
ATOM 663 O O . SER A 1 84 ? -19.498 -6.006 12.695 1.00 90.94 84 SER A O 1
ATOM 665 N N . THR A 1 85 ? -20.143 -3.893 12.342 1.00 87.38 85 THR A N 1
ATOM 666 C CA . THR A 1 85 ? -21.448 -4.231 11.755 1.00 87.38 85 THR A CA 1
ATOM 667 C C . THR A 1 85 ? -21.507 -3.759 10.306 1.00 87.38 85 THR A C 1
ATOM 669 O O . THR A 1 85 ? -21.182 -2.611 10.010 1.00 87.38 85 THR A O 1
ATOM 672 N N . SER A 1 86 ? -21.940 -4.635 9.393 1.00 84.62 86 SER A N 1
ATOM 673 C CA . SER A 1 86 ? -22.107 -4.275 7.980 1.00 84.62 86 SER A CA 1
ATOM 674 C C . SER A 1 86 ? -23.201 -3.222 7.806 1.00 84.62 86 SER A C 1
ATOM 676 O O . SER A 1 86 ? -24.321 -3.394 8.282 1.00 84.62 86 SER A O 1
ATOM 678 N N . THR A 1 87 ? -22.883 -2.155 7.075 1.00 83.69 87 THR A N 1
ATOM 679 C CA . THR A 1 87 ? -23.821 -1.091 6.684 1.00 83.69 87 THR A CA 1
ATOM 680 C C . THR A 1 87 ? -24.270 -1.212 5.226 1.00 83.69 87 THR A C 1
ATOM 682 O O . THR A 1 87 ? -24.910 -0.303 4.696 1.00 83.69 87 THR A O 1
ATOM 685 N N . ALA A 1 88 ? -23.936 -2.322 4.559 1.00 87.19 88 ALA A N 1
ATOM 686 C CA . ALA A 1 88 ? -24.329 -2.561 3.177 1.00 87.19 88 ALA A CA 1
ATOM 687 C C . ALA A 1 88 ? -25.860 -2.569 3.036 1.00 87.19 88 ALA A C 1
ATOM 689 O O . ALA A 1 88 ? -26.568 -3.204 3.820 1.00 87.19 88 ALA A O 1
ATOM 690 N N . VAL A 1 89 ? -26.370 -1.876 2.015 1.00 88.88 89 VAL A N 1
ATOM 691 C CA . VAL A 1 89 ? -27.800 -1.884 1.683 1.00 88.88 89 VAL A CA 1
ATOM 692 C C . VAL A 1 89 ? -28.183 -3.289 1.218 1.00 88.88 89 VAL A C 1
ATOM 694 O O . VAL A 1 89 ? -27.495 -3.873 0.380 1.00 88.88 89 VAL A O 1
ATOM 697 N N . ALA A 1 90 ? -29.272 -3.831 1.767 1.00 83.25 90 ALA A N 1
ATOM 698 C CA . ALA A 1 90 ? -29.824 -5.096 1.302 1.00 83.25 90 ALA A CA 1
ATOM 699 C C . ALA A 1 90 ? -30.289 -4.949 -0.155 1.00 83.25 90 ALA A C 1
ATOM 701 O O . ALA A 1 90 ? -30.999 -3.996 -0.482 1.00 83.25 90 ALA A O 1
ATOM 702 N N . ILE A 1 91 ? -29.846 -5.873 -1.007 1.00 71.81 91 ILE A N 1
ATOM 703 C CA . ILE A 1 91 ? -30.227 -5.954 -2.423 1.00 71.81 91 ILE A CA 1
ATOM 704 C C . ILE A 1 91 ? -31.606 -6.601 -2.539 1.00 71.81 91 ILE A C 1
ATOM 706 O O . ILE A 1 91 ? -31.827 -7.614 -1.835 1.00 71.81 91 ILE A O 1
#

Radius of gyration: 23.08 Å; chains: 1; bounding box: 72×23×46 Å

Secondary structure (DSSP, 8-state):
-------------HHHHHHHHHHTSTTGGGGSSHHHHHHHHHTTSSPPP-HHHHHHHHHHHHHHHHHHHHHTS---HHHHHHH----PPP-

pLDDT: mean 90.42, std 9.99, range [43.66, 98.19]

Foldseek 3Di:
DPPDDDDDDDDDDVVVVLVCLVPVDQCSQLVPDPVSVVVCCVVVNDPRDPVVVVVVVVVLVVQQVVVCVVVVHHDDSVRSVVVDDDPDDDD